Protein AF-A0A2V8MSV8-F1 (afdb_monomer_lite)

pLDDT: mean 91.31, std 10.33, range [51.69, 98.75]

Foldseek 3Di:
DPPCPLVDPPVLVQLLVLLQVCLVVQAASLLSVLVSLLCQVVVVHDPVCSVVDPSVVCNVVVNDDADADDQPPHSSNPYPSHDPVSNVSRNVNSLVVVLVVLLVQAPEREAEAAADPPRVLVSSLVSVVVCVVVVRDHDDGYYDYHHPDPDVRCCCRGPPPD

Secondary structure (DSSP, 8-state):
--S-TT--HHHHHHHHHHHHHHHHTT--HHHHHHHHHHHGGGGT---TTGGG-HHHHHHHTT--------TTTSGGGGSTT--HHHHHHHHHHHHHHHHHHHGGGTTT-EEEE-S-SSHHHHHHHHHHHHHHHTT----S-EEEE--SS--HHHIIIIII--

Radius of gyration: 17.3 Å; chains: 1; bounding box: 51×32×44 Å

Structure (mmCIF, N/CA/C/O backbone):
data_AF-A0A2V8MSV8-F1
#
_entry.id   AF-A0A2V8MSV8-F1
#
loop_
_atom_site.group_PDB
_atom_site.id
_atom_site.type_symbol
_atom_site.label_atom_id
_atom_site.label_alt_id
_atom_site.label_comp_id
_atom_site.label_asym_id
_atom_site.label_entity_id
_atom_site.label_seq_id
_atom_site.pdbx_PDB_ins_code
_atom_site.Cartn_x
_atom_site.Cartn_y
_atom_site.Cartn_z
_atom_site.occupancy
_atom_site.B_iso_or_equiv
_atom_site.auth_seq_id
_atom_site.auth_comp_id
_atom_site.auth_asym_id
_atom_site.auth_atom_id
_atom_site.pdbx_PDB_model_num
ATOM 1 N N . GLY A 1 1 ? 31.166 6.618 -0.856 1.00 51.69 1 GLY A N 1
ATOM 2 C CA . GLY A 1 1 ? 30.745 5.436 -1.644 1.00 51.69 1 GLY A CA 1
ATOM 3 C C . GLY A 1 1 ? 30.436 5.846 -3.076 1.00 51.69 1 GLY A C 1
ATOM 4 O O . GLY A 1 1 ? 30.256 7.030 -3.306 1.00 51.69 1 GLY A O 1
ATOM 5 N N . GLN A 1 2 ? 30.366 4.906 -4.027 1.00 66.25 2 GLN A N 1
ATOM 6 C CA . GLN A 1 2 ? 30.186 5.187 -5.471 1.00 66.25 2 GLN A CA 1
ATOM 7 C C . GLN A 1 2 ? 28.747 5.585 -5.892 1.00 66.25 2 GLN A C 1
ATOM 9 O O . GLN A 1 2 ? 28.466 5.645 -7.082 1.00 66.25 2 GLN A O 1
ATOM 14 N N . GLY A 1 3 ? 27.815 5.805 -4.953 1.00 58.41 3 GLY A N 1
ATOM 15 C CA . GLY A 1 3 ? 26.456 6.292 -5.263 1.00 58.41 3 GLY A CA 1
ATOM 16 C C . GLY A 1 3 ? 25.550 5.329 -6.048 1.00 58.41 3 GLY A C 1
ATOM 17 O O . GLY A 1 3 ? 24.543 5.758 -6.591 1.00 58.41 3 GLY A O 1
ATOM 18 N N . ARG A 1 4 ? 25.887 4.034 -6.123 1.00 63.91 4 ARG A N 1
ATOM 19 C CA . ARG A 1 4 ? 25.159 3.026 -6.925 1.00 63.91 4 ARG A CA 1
ATOM 20 C C . ARG A 1 4 ? 23.980 2.348 -6.210 1.00 63.91 4 ARG A C 1
ATOM 22 O O . ARG A 1 4 ? 23.308 1.512 -6.809 1.00 63.91 4 ARG A O 1
ATOM 29 N N . PHE A 1 5 ? 23.742 2.657 -4.936 1.00 57.06 5 PHE A N 1
ATOM 30 C CA . PHE A 1 5 ? 22.650 2.048 -4.174 1.00 57.06 5 PHE A CA 1
ATOM 31 C C . PHE A 1 5 ? 21.295 2.469 -4.760 1.00 57.06 5 PHE A C 1
ATOM 33 O O . PHE A 1 5 ? 21.053 3.656 -4.949 1.00 57.06 5 PHE A O 1
ATOM 40 N N . GLY A 1 6 ? 20.438 1.493 -5.068 1.00 58.19 6 GLY A N 1
ATOM 41 C CA . GLY A 1 6 ? 19.114 1.732 -5.646 1.00 58.19 6 GLY A CA 1
ATOM 42 C C . GLY A 1 6 ? 19.069 1.985 -7.157 1.00 58.19 6 GLY A C 1
ATOM 43 O O . GLY A 1 6 ? 17.999 2.242 -7.691 1.00 58.19 6 GLY A O 1
ATOM 44 N N . MET A 1 7 ? 20.197 1.855 -7.863 1.00 60.88 7 MET A N 1
ATOM 45 C CA . MET A 1 7 ? 20.299 2.119 -9.309 1.00 60.88 7 MET A CA 1
ATOM 46 C C . MET A 1 7 ? 20.174 0.848 -10.167 1.00 60.88 7 MET A C 1
ATOM 48 O O . MET A 1 7 ? 20.715 0.783 -11.271 1.00 60.88 7 MET A O 1
ATOM 52 N N . ALA A 1 8 ? 19.515 -0.197 -9.651 1.00 66.88 8 ALA A N 1
ATOM 53 C CA . ALA A 1 8 ? 19.263 -1.415 -10.415 1.00 66.88 8 ALA A CA 1
ATOM 54 C C . ALA A 1 8 ? 18.288 -1.103 -11.556 1.00 66.88 8 ALA A C 1
ATOM 56 O O . ALA A 1 8 ? 17.135 -0.743 -11.316 1.00 66.88 8 ALA A O 1
ATOM 57 N N . ARG A 1 9 ? 18.775 -1.236 -12.793 1.00 66.25 9 ARG A N 1
ATOM 58 C CA . ARG A 1 9 ? 18.042 -0.854 -14.000 1.00 66.25 9 ARG A CA 1
ATOM 59 C C . ARG A 1 9 ? 16.741 -1.643 -14.156 1.00 66.25 9 ARG A C 1
ATOM 61 O O . ARG A 1 9 ? 15.687 -1.042 -14.267 1.00 66.25 9 ARG A O 1
ATOM 68 N N . GLU A 1 10 ? 16.801 -2.969 -14.067 1.00 70.31 10 GLU A N 1
ATOM 69 C CA . GLU A 1 10 ? 15.648 -3.843 -14.334 1.00 70.31 10 GLU A CA 1
ATOM 70 C C . GLU A 1 10 ? 14.509 -3.632 -13.323 1.00 70.31 10 GLU A C 1
ATOM 72 O O . GLU A 1 10 ? 13.377 -3.356 -13.706 1.00 70.31 10 GLU A O 1
ATOM 77 N N . THR A 1 11 ? 14.802 -3.678 -12.019 1.00 77.25 11 THR A N 1
ATOM 78 C CA . THR A 1 11 ? 13.792 -3.462 -10.970 1.00 77.25 11 THR A CA 1
ATOM 79 C C . THR A 1 11 ? 13.214 -2.043 -11.007 1.00 77.25 11 THR A C 1
ATOM 81 O O . THR A 1 11 ? 12.011 -1.863 -10.820 1.00 77.25 11 THR A O 1
ATOM 84 N N . GLY A 1 12 ? 14.060 -1.036 -11.256 1.00 83.88 12 GLY A N 1
ATOM 85 C CA . GLY A 1 12 ? 13.643 0.361 -11.362 1.00 83.88 12 GLY A CA 1
ATOM 86 C C . GLY A 1 12 ? 12.763 0.628 -12.580 1.00 83.88 12 GLY A C 1
ATOM 87 O O . GLY A 1 12 ? 11.742 1.301 -12.445 1.00 83.88 12 GLY A O 1
ATOM 88 N N . GLU A 1 13 ? 13.122 0.083 -13.742 1.00 88.56 13 GLU A N 1
ATOM 89 C CA . GLU A 1 13 ? 12.350 0.216 -14.980 1.00 88.56 13 GLU A CA 1
ATOM 90 C C . GLU A 1 13 ? 10.996 -0.501 -14.867 1.00 88.56 13 GLU A C 1
ATOM 92 O O . GLU A 1 13 ? 9.952 0.120 -15.073 1.00 88.56 13 GLU A O 1
ATOM 97 N N . TYR A 1 14 ? 10.981 -1.771 -14.448 1.00 91.56 14 TYR A N 1
ATOM 98 C CA . TYR A 1 14 ? 9.752 -2.564 -14.365 1.00 91.56 14 TYR A CA 1
ATOM 99 C C . TYR A 1 14 ? 8.736 -2.010 -13.367 1.00 91.56 14 TYR A C 1
ATOM 101 O O . TYR A 1 14 ? 7.564 -1.853 -13.709 1.00 91.56 14 TYR A O 1
ATOM 109 N N . MET A 1 15 ? 9.162 -1.660 -12.148 1.00 93.00 15 MET A N 1
ATOM 110 C CA . MET A 1 15 ? 8.218 -1.141 -11.155 1.00 93.00 15 MET A CA 1
ATOM 111 C C . MET A 1 15 ? 7.678 0.235 -11.553 1.00 93.00 15 MET A C 1
ATOM 113 O O . MET A 1 15 ? 6.479 0.469 -11.430 1.00 93.00 15 MET A O 1
ATOM 117 N N . ASN A 1 16 ? 8.511 1.132 -12.094 1.00 95.56 16 ASN A N 1
ATOM 118 C CA . ASN A 1 16 ? 8.021 2.435 -12.551 1.00 95.56 16 ASN A CA 1
ATOM 119 C C . ASN A 1 16 ? 7.106 2.325 -13.779 1.00 95.56 16 ASN A C 1
ATOM 121 O O . ASN A 1 16 ? 6.157 3.104 -13.889 1.00 95.56 16 ASN A O 1
ATOM 125 N N . ALA A 1 17 ? 7.348 1.374 -14.684 1.00 94.62 17 ALA A N 1
ATOM 126 C CA . ALA A 1 17 ? 6.441 1.093 -15.794 1.00 94.62 17 ALA A CA 1
ATOM 127 C C . ALA A 1 17 ? 5.083 0.578 -15.287 1.00 94.62 17 ALA A C 1
ATOM 129 O O . ALA A 1 17 ? 4.042 1.096 -15.692 1.00 94.62 17 ALA A O 1
ATOM 130 N N . ALA A 1 18 ? 5.086 -0.363 -14.339 1.00 95.56 18 ALA A N 1
ATOM 131 C CA . ALA A 1 18 ? 3.868 -0.885 -13.723 1.00 95.56 18 ALA A CA 1
ATOM 132 C C . ALA A 1 18 ? 3.072 0.203 -12.978 1.00 95.56 18 ALA A C 1
ATOM 134 O O . ALA A 1 18 ? 1.849 0.259 -13.090 1.00 95.56 18 ALA A O 1
ATOM 135 N N . ILE A 1 19 ? 3.750 1.118 -12.274 1.00 97.69 19 ILE A N 1
ATOM 136 C CA . ILE A 1 19 ? 3.118 2.260 -11.590 1.00 97.69 19 ILE A CA 1
ATOM 137 C C . ILE A 1 19 ? 2.465 3.215 -12.597 1.00 97.69 19 ILE A C 1
ATOM 139 O O . ILE A 1 19 ? 1.321 3.626 -12.408 1.00 97.69 19 ILE A O 1
ATOM 143 N N . GLN A 1 20 ? 3.159 3.544 -13.690 1.00 98.00 20 GLN A N 1
ATOM 144 C CA . GLN A 1 20 ? 2.603 4.375 -14.765 1.00 98.00 20 GLN A CA 1
ATOM 145 C C . GLN A 1 20 ? 1.395 3.709 -15.433 1.00 98.00 20 GLN A C 1
ATOM 147 O O . GLN A 1 20 ? 0.383 4.365 -15.678 1.00 98.00 20 GLN A O 1
ATOM 152 N N . GLN A 1 21 ? 1.460 2.399 -15.679 1.00 97.06 21 GLN A N 1
ATOM 153 C CA . GLN A 1 21 ? 0.332 1.643 -16.215 1.00 97.06 21 GLN A CA 1
ATOM 154 C C . GLN A 1 21 ? -0.839 1.592 -15.225 1.00 97.06 21 GLN A C 1
ATOM 156 O O . GLN A 1 21 ? -1.993 1.682 -15.647 1.00 97.06 21 GLN A O 1
ATOM 161 N N . GLY A 1 22 ? -0.562 1.466 -13.924 1.00 97.44 22 GLY A N 1
ATOM 162 C CA . GLY A 1 22 ? -1.557 1.537 -12.855 1.00 97.44 22 GLY A CA 1
ATOM 163 C C . GLY A 1 22 ? -2.308 2.866 -12.879 1.00 97.44 22 GLY A C 1
ATOM 164 O O . GLY A 1 22 ? -3.532 2.872 -13.003 1.00 97.44 22 GLY A O 1
ATOM 165 N N . ALA A 1 23 ? -1.566 3.979 -12.909 1.00 98.38 23 ALA A N 1
ATOM 166 C CA . ALA A 1 23 ? -2.129 5.323 -13.035 1.00 98.38 23 ALA A CA 1
ATOM 167 C C . ALA A 1 23 ? -2.989 5.467 -14.301 1.00 98.38 23 ALA A C 1
ATOM 169 O O . ALA A 1 23 ? -4.132 5.911 -14.230 1.00 98.38 23 ALA A O 1
ATOM 170 N N . ALA A 1 24 ? -2.479 5.025 -15.456 1.00 97.94 24 ALA A N 1
ATOM 171 C CA . ALA A 1 24 ? -3.210 5.076 -16.724 1.00 97.94 24 ALA A CA 1
ATOM 172 C C . ALA A 1 24 ? -4.473 4.193 -16.736 1.00 97.94 24 ALA A C 1
ATOM 174 O O . ALA A 1 24 ? -5.428 4.492 -17.448 1.00 97.94 24 ALA A O 1
ATOM 175 N N . SER A 1 25 ? -4.484 3.115 -15.949 1.00 97.38 25 SER A N 1
ATOM 176 C CA . SER A 1 25 ? -5.630 2.207 -15.813 1.00 97.38 25 SER A CA 1
ATOM 177 C C . SER A 1 25 ? -6.617 2.640 -14.725 1.00 97.38 25 SER A C 1
ATOM 179 O O . SER A 1 25 ? -7.621 1.959 -14.534 1.00 97.38 25 SER A O 1
ATOM 181 N N . GLY A 1 26 ? -6.327 3.716 -13.986 1.00 97.44 26 GLY A N 1
ATOM 182 C CA . GLY A 1 26 ? -7.145 4.164 -12.861 1.00 97.44 26 GLY A CA 1
ATOM 183 C C . GLY A 1 26 ? -7.161 3.196 -11.676 1.00 97.44 26 GLY A C 1
ATOM 184 O O . GLY A 1 26 ? -8.157 3.155 -10.961 1.00 97.44 26 GLY A O 1
ATOM 185 N N . VAL A 1 27 ? -6.095 2.411 -11.477 1.00 98.06 27 VAL A N 1
ATOM 186 C CA . VAL A 1 27 ? -5.965 1.488 -10.338 1.00 98.06 27 VAL A CA 1
ATOM 187 C C . VAL A 1 27 ? -4.857 1.928 -9.389 1.00 98.06 27 VAL A C 1
ATOM 189 O O . VAL A 1 27 ? -3.937 2.662 -9.756 1.00 98.06 27 VAL A O 1
ATOM 192 N N . GLY A 1 28 ? -4.956 1.457 -8.151 1.00 98.19 28 GLY A N 1
ATOM 193 C CA . GLY A 1 28 ? -3.980 1.713 -7.104 1.00 98.19 28 GLY A CA 1
ATOM 194 C C . GLY A 1 28 ? -2.634 1.029 -7.335 1.00 98.19 28 GLY A C 1
ATOM 195 O O . GLY A 1 28 ? -2.494 0.155 -8.194 1.00 98.19 28 GLY A O 1
ATOM 196 N N . LEU A 1 29 ? -1.625 1.423 -6.559 1.00 98.00 29 LEU A N 1
ATOM 197 C CA . LEU A 1 29 ? -0.264 0.909 -6.707 1.00 98.00 29 LEU A CA 1
ATOM 198 C C . LEU A 1 29 ? -0.185 -0.561 -6.274 1.00 98.00 29 LEU A C 1
ATOM 200 O O . LEU A 1 29 ? 0.472 -1.355 -6.946 1.00 98.00 29 LEU A O 1
ATOM 204 N N . GLY A 1 30 ? -0.901 -0.943 -5.212 1.00 97.69 30 GLY A N 1
ATOM 205 C CA . GLY A 1 30 ? -0.975 -2.336 -4.762 1.00 97.69 30 GLY A CA 1
ATOM 206 C C . GLY A 1 30 ? -1.576 -3.275 -5.812 1.00 97.69 30 GLY A C 1
ATOM 207 O O . GLY A 1 30 ? -0.951 -4.275 -6.171 1.00 97.69 30 GLY A O 1
ATOM 208 N N . GLU A 1 31 ? -2.739 -2.925 -6.368 1.00 98.12 31 GLU A N 1
ATOM 209 C CA . GLU A 1 31 ? -3.362 -3.697 -7.453 1.00 98.12 31 GLU A CA 1
ATOM 210 C C . GLU A 1 31 ? -2.502 -3.686 -8.723 1.00 98.12 31 GLU A C 1
ATOM 212 O O . GLU A 1 31 ? -2.268 -4.738 -9.318 1.00 98.12 31 GLU A O 1
ATOM 217 N N . GLY A 1 32 ? -1.997 -2.516 -9.129 1.00 97.62 32 GLY A N 1
ATOM 218 C CA . GLY A 1 32 ? -1.180 -2.361 -10.331 1.00 97.62 32 GLY A CA 1
ATOM 219 C C . GLY A 1 32 ? 0.077 -3.233 -10.305 1.00 97.62 32 GLY A C 1
ATOM 220 O O . GLY A 1 32 ? 0.358 -3.930 -11.283 1.00 97.62 32 GLY A O 1
ATOM 221 N N . LEU A 1 33 ? 0.792 -3.260 -9.175 1.00 96.62 33 LEU A N 1
ATOM 222 C CA . LEU A 1 33 ? 1.960 -4.123 -8.995 1.00 96.62 33 LEU A CA 1
ATOM 223 C C . LEU A 1 33 ? 1.584 -5.605 -8.907 1.00 96.62 33 LEU A C 1
ATOM 225 O O . LEU A 1 33 ? 2.244 -6.428 -9.540 1.00 96.62 33 LEU A O 1
ATOM 229 N N . GLY A 1 34 ? 0.528 -5.961 -8.168 1.00 97.19 34 GLY A N 1
ATOM 230 C CA . GLY A 1 34 ? 0.056 -7.347 -8.089 1.00 97.19 34 GLY A CA 1
ATOM 231 C C . GLY A 1 34 ? -0.314 -7.907 -9.463 1.00 97.19 34 GLY A C 1
ATOM 232 O O . GLY A 1 34 ? 0.126 -8.999 -9.832 1.00 97.19 34 GLY A O 1
ATOM 233 N N . ARG A 1 35 ? -1.023 -7.108 -10.268 1.00 96.69 35 ARG A N 1
ATOM 234 C CA . ARG A 1 35 ? -1.375 -7.417 -11.657 1.00 96.69 35 ARG A CA 1
ATOM 235 C C . ARG A 1 35 ? -0.148 -7.612 -12.537 1.00 96.69 35 ARG A C 1
ATOM 237 O O . ARG A 1 35 ? -0.086 -8.603 -13.261 1.00 96.69 35 ARG A O 1
ATOM 244 N N . PHE A 1 36 ? 0.810 -6.688 -12.475 1.00 95.94 36 PHE A N 1
ATOM 245 C CA . PHE A 1 36 ? 2.054 -6.761 -13.244 1.00 95.94 36 PHE A CA 1
ATOM 246 C C . PHE A 1 36 ? 2.844 -8.036 -12.917 1.00 95.94 36 PHE A C 1
ATOM 248 O O . PHE A 1 36 ? 3.207 -8.796 -13.814 1.00 95.94 36 PHE A O 1
ATOM 255 N N . ILE A 1 37 ? 3.040 -8.330 -11.628 1.00 95.50 37 ILE A N 1
ATOM 256 C CA . ILE A 1 37 ? 3.783 -9.520 -11.201 1.00 95.50 37 ILE A CA 1
ATOM 257 C C . ILE A 1 37 ? 3.054 -10.797 -11.646 1.00 95.50 37 ILE A C 1
ATOM 259 O O . ILE A 1 37 ? 3.679 -11.697 -12.209 1.00 95.50 37 ILE A O 1
ATOM 263 N N . ALA A 1 38 ? 1.729 -10.862 -11.473 1.00 95.50 38 ALA A N 1
ATOM 264 C CA . ALA A 1 38 ? 0.914 -11.997 -11.911 1.00 95.50 38 ALA A CA 1
ATOM 265 C C . ALA A 1 38 ? 0.920 -12.195 -13.442 1.00 95.50 38 ALA A C 1
ATOM 267 O O . ALA A 1 38 ? 0.792 -13.322 -13.926 1.00 95.50 38 ALA A O 1
ATOM 268 N N . ALA A 1 39 ? 1.076 -11.117 -14.215 1.00 93.94 39 ALA A N 1
ATOM 269 C CA . ALA A 1 39 ? 1.140 -11.150 -15.674 1.00 93.94 39 ALA A CA 1
ATOM 270 C C . ALA A 1 39 ? 2.551 -11.398 -16.232 1.00 93.94 39 ALA A C 1
ATOM 272 O O . ALA A 1 39 ? 2.666 -11.642 -17.433 1.00 93.94 39 ALA A O 1
ATOM 273 N N . GLY A 1 40 ? 3.600 -11.409 -15.399 1.00 89.44 40 GLY A N 1
ATOM 274 C CA . GLY A 1 40 ? 5.002 -11.415 -15.837 1.00 89.44 40 GLY A CA 1
ATOM 275 C C . GLY A 1 40 ? 5.328 -12.426 -16.938 1.00 89.44 40 GLY A C 1
ATOM 276 O O . GLY A 1 40 ? 5.895 -12.057 -17.961 1.00 89.44 40 GLY A O 1
ATOM 277 N N . ALA A 1 41 ? 4.876 -13.679 -16.805 1.00 85.19 41 ALA A N 1
ATOM 278 C CA . ALA A 1 41 ? 5.118 -14.711 -17.818 1.00 85.19 41 ALA A CA 1
ATOM 279 C C . ALA A 1 41 ? 4.505 -14.374 -19.194 1.00 85.19 41 ALA A C 1
ATOM 281 O O . ALA A 1 41 ? 5.099 -14.687 -20.224 1.00 85.19 41 ALA A O 1
ATOM 282 N N . LYS A 1 42 ? 3.340 -13.712 -19.226 1.00 87.19 42 LYS A N 1
ATOM 283 C CA . LYS A 1 42 ? 2.698 -13.241 -20.468 1.00 87.19 42 LYS A CA 1
ATOM 284 C C . LYS A 1 42 ? 3.450 -12.062 -21.086 1.00 87.19 42 LYS A C 1
ATOM 286 O O . LYS A 1 42 ? 3.405 -11.889 -22.297 1.00 87.19 42 LYS A O 1
ATOM 291 N N . GLU A 1 43 ? 4.144 -11.284 -20.261 1.00 84.56 43 GLU A N 1
ATOM 292 C CA . GLU A 1 43 ? 4.960 -10.135 -20.668 1.00 84.56 43 GLU A CA 1
ATOM 293 C C . GLU A 1 43 ? 6.421 -10.516 -20.975 1.00 84.56 43 GLU A C 1
ATOM 295 O O . GLU A 1 43 ? 7.246 -9.652 -21.256 1.00 84.56 43 GLU A O 1
ATOM 300 N N . GLY A 1 44 ? 6.756 -11.814 -20.951 1.00 88.44 44 GLY A N 1
ATOM 301 C CA . GLY A 1 44 ? 8.114 -12.304 -21.204 1.00 88.44 44 GLY A CA 1
ATOM 302 C C . GLY A 1 44 ? 9.081 -12.110 -20.030 1.00 88.44 44 GLY A C 1
ATOM 303 O O . GLY A 1 44 ? 10.289 -12.258 -20.205 1.00 88.44 44 GLY A O 1
ATOM 304 N N . ILE A 1 45 ? 8.568 -11.806 -18.834 1.00 89.88 45 ILE A N 1
ATOM 305 C CA . ILE A 1 45 ? 9.343 -11.598 -17.609 1.00 89.88 45 ILE A CA 1
ATOM 306 C C . ILE A 1 45 ? 9.290 -12.864 -16.744 1.00 89.88 45 ILE A C 1
ATOM 308 O O . ILE A 1 45 ? 8.231 -13.301 -16.288 1.00 89.88 45 ILE A O 1
ATOM 312 N N . LEU A 1 46 ? 10.458 -13.451 -16.483 1.00 89.00 46 LEU A N 1
ATOM 313 C CA . LEU A 1 46 ? 10.607 -14.627 -15.625 1.00 89.00 46 LEU A CA 1
ATOM 314 C C . LEU A 1 46 ? 10.824 -14.216 -14.165 1.00 89.00 46 LEU A C 1
ATOM 316 O O . LEU A 1 46 ? 11.948 -14.001 -13.714 1.00 89.00 46 LEU A O 1
ATOM 320 N N . PHE A 1 47 ? 9.737 -14.165 -13.396 1.00 90.69 47 PHE A N 1
ATOM 321 C CA . PHE A 1 47 ? 9.807 -14.045 -11.941 1.00 90.69 47 PHE A CA 1
ATOM 322 C C . PHE A 1 47 ? 10.071 -15.420 -11.312 1.00 90.69 47 PHE A C 1
ATOM 324 O O . PHE A 1 47 ? 9.141 -16.180 -11.050 1.00 90.69 47 PHE A O 1
ATOM 331 N N . GLN A 1 48 ? 11.345 -15.735 -11.043 1.00 91.75 48 GLN A N 1
ATOM 332 C CA . GLN A 1 48 ? 11.776 -17.022 -10.464 1.00 91.75 48 GLN A CA 1
ATOM 333 C C . GLN A 1 48 ? 10.985 -17.420 -9.204 1.00 91.75 48 GLN A C 1
ATOM 335 O O . GLN A 1 48 ? 10.726 -18.599 -8.975 1.00 91.75 48 GLN A O 1
ATOM 340 N N . TYR A 1 49 ? 10.590 -16.433 -8.401 1.00 93.38 49 TYR A N 1
ATOM 341 C CA . TYR A 1 49 ? 9.892 -16.623 -7.132 1.00 93.38 49 TYR A CA 1
ATOM 342 C C . TYR A 1 49 ? 8.426 -16.176 -7.178 1.00 93.38 49 TYR A C 1
ATOM 344 O O . TYR A 1 49 ? 7.849 -15.871 -6.137 1.00 93.38 49 TYR A O 1
ATOM 352 N N . LEU A 1 50 ? 7.807 -16.153 -8.367 1.00 93.56 50 LEU A N 1
ATOM 353 C CA . LEU A 1 50 ? 6.392 -15.802 -8.535 1.00 93.56 50 LEU A CA 1
ATOM 354 C C . LEU A 1 50 ? 5.452 -16.550 -7.572 1.00 93.56 50 LEU A C 1
ATOM 356 O O . LEU A 1 50 ? 4.627 -15.872 -6.965 1.00 93.56 50 LEU A O 1
ATOM 360 N N . PRO A 1 51 ? 5.593 -17.877 -7.340 1.00 94.25 51 PRO A N 1
ATOM 361 C CA . PRO A 1 51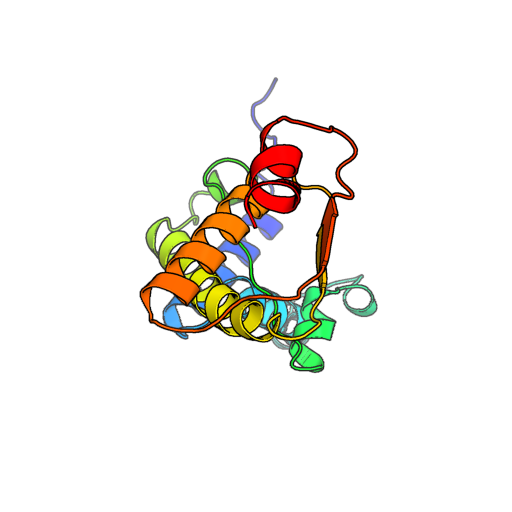 ? 4.714 -18.606 -6.418 1.00 94.25 51 PRO A CA 1
ATOM 362 C C . PRO A 1 51 ? 4.844 -18.202 -4.939 1.00 94.25 51 PRO A C 1
ATOM 364 O O . PRO A 1 51 ? 4.125 -18.735 -4.106 1.00 94.25 51 PRO A O 1
ATOM 367 N N . MET A 1 52 ? 5.795 -17.326 -4.591 1.00 96.06 52 MET A N 1
ATOM 368 C CA . MET A 1 52 ? 5.972 -16.777 -3.240 1.00 96.06 52 MET A CA 1
ATOM 369 C C . MET A 1 52 ? 5.566 -15.296 -3.151 1.00 96.06 52 MET A C 1
ATOM 371 O O . MET A 1 52 ? 5.769 -14.655 -2.119 1.00 96.06 52 MET A O 1
ATOM 375 N N . SER A 1 53 ? 5.036 -14.716 -4.232 1.00 95.81 53 SER A N 1
ATOM 376 C CA . SER A 1 53 ? 4.673 -13.303 -4.279 1.00 95.81 53 SER A CA 1
ATOM 377 C C . SER A 1 53 ? 3.301 -13.056 -3.658 1.00 95.81 53 SER A C 1
ATOM 379 O O . SER A 1 53 ? 2.269 -13.299 -4.281 1.00 95.81 53 SER A O 1
ATOM 381 N N . ILE A 1 54 ? 3.295 -12.446 -2.470 1.00 96.50 54 ILE A N 1
ATOM 382 C CA . ILE A 1 54 ? 2.068 -12.026 -1.774 1.00 96.50 54 ILE A CA 1
ATOM 383 C C . ILE A 1 54 ? 1.214 -11.100 -2.652 1.00 96.50 54 ILE A C 1
ATOM 385 O O . ILE A 1 54 ? -0.006 -11.220 -2.665 1.00 96.50 54 ILE A O 1
ATOM 389 N N . LEU A 1 55 ? 1.835 -10.190 -3.412 1.00 96.75 55 LEU A N 1
ATOM 390 C CA . LEU A 1 55 ? 1.102 -9.262 -4.280 1.00 96.75 55 LEU A CA 1
ATOM 391 C C . LEU A 1 55 ? 0.429 -9.975 -5.459 1.00 96.75 55 LEU A C 1
ATOM 393 O O . LEU A 1 55 ? -0.685 -9.613 -5.834 1.00 96.75 55 LEU A O 1
ATOM 397 N N . ALA A 1 56 ? 1.093 -10.978 -6.040 1.00 96.69 56 ALA A N 1
ATOM 398 C CA . ALA A 1 56 ? 0.525 -11.742 -7.147 1.00 96.69 56 ALA A CA 1
ATOM 399 C C . ALA A 1 56 ? -0.655 -12.597 -6.672 1.00 96.69 56 ALA A C 1
ATOM 401 O O . ALA A 1 56 ? -1.709 -12.597 -7.311 1.00 96.69 56 ALA A O 1
ATOM 402 N N . ASP A 1 57 ? -0.500 -13.260 -5.525 1.00 97.69 57 ASP A N 1
ATOM 403 C CA . ASP A 1 57 ? -1.554 -14.080 -4.931 1.00 97.69 57 ASP A CA 1
ATOM 404 C C . ASP A 1 57 ? -2.741 -13.230 -4.473 1.00 97.69 57 ASP A C 1
ATOM 406 O O . ASP A 1 57 ? -3.886 -13.576 -4.759 1.00 97.69 57 ASP A O 1
ATOM 410 N N . ALA A 1 58 ? -2.494 -12.084 -3.831 1.00 98.00 58 ALA A N 1
ATOM 411 C CA . ALA A 1 58 ? -3.557 -11.167 -3.429 1.00 98.00 58 ALA A CA 1
ATOM 412 C C . ALA A 1 58 ? -4.362 -10.674 -4.641 1.00 98.00 58 ALA A C 1
ATOM 414 O O . ALA A 1 58 ? -5.593 -10.708 -4.615 1.00 98.00 58 ALA A O 1
ATOM 415 N N . TYR A 1 59 ? -3.686 -10.313 -5.738 1.00 97.62 59 TYR A N 1
ATOM 416 C CA . TYR A 1 59 ? -4.352 -9.948 -6.988 1.00 97.62 59 TYR A CA 1
ATOM 417 C C . TYR A 1 59 ? -5.189 -11.107 -7.556 1.00 97.62 59 TYR A C 1
ATOM 419 O O . TYR A 1 59 ? -6.361 -10.919 -7.888 1.00 97.62 59 TYR A O 1
ATOM 427 N N . ALA A 1 60 ? -4.629 -12.320 -7.623 1.00 96.19 60 ALA A N 1
ATOM 428 C CA . ALA A 1 60 ? -5.330 -13.499 -8.133 1.00 96.19 60 ALA A CA 1
ATOM 429 C C . ALA A 1 60 ? -6.563 -13.873 -7.288 1.00 96.19 60 ALA A C 1
ATOM 431 O O . ALA A 1 60 ? -7.603 -14.249 -7.835 1.00 96.19 60 ALA A O 1
ATOM 432 N N . LEU A 1 61 ? -6.465 -13.727 -5.963 1.00 97.94 61 LEU A N 1
ATOM 433 C CA . LEU A 1 61 ? -7.533 -14.004 -4.999 1.00 97.94 61 LEU A CA 1
ATOM 434 C C . LEU A 1 61 ? -8.504 -12.832 -4.807 1.00 97.94 61 LEU A C 1
ATOM 436 O O . LEU A 1 61 ? -9.463 -12.961 -4.047 1.00 97.94 61 LEU A O 1
ATOM 440 N N . LYS A 1 62 ? -8.289 -11.706 -5.501 1.00 97.38 62 LYS A N 1
ATOM 441 C CA . LYS A 1 62 ? -9.073 -10.467 -5.360 1.00 97.38 62 LYS A CA 1
ATOM 442 C C . LYS A 1 62 ? -9.093 -9.932 -3.924 1.00 97.38 62 LYS A C 1
ATOM 444 O O . LYS A 1 62 ? -10.084 -9.352 -3.486 1.00 97.38 62 LYS A O 1
ATOM 449 N N . VAL A 1 63 ? -7.995 -10.126 -3.200 1.00 98.00 63 VAL A N 1
ATOM 450 C CA . VAL A 1 63 ? -7.766 -9.522 -1.888 1.00 98.00 63 VAL A CA 1
ATOM 451 C C . VAL A 1 63 ? -7.160 -8.135 -2.118 1.00 98.00 63 VAL A C 1
ATOM 453 O O . VAL A 1 63 ? -6.090 -8.044 -2.725 1.00 98.00 63 VAL A O 1
ATOM 456 N N . PRO A 1 64 ? -7.814 -7.050 -1.673 1.00 97.25 64 PRO A N 1
ATOM 457 C CA . PRO A 1 64 ? -7.293 -5.707 -1.878 1.00 97.25 64 PRO A CA 1
ATOM 458 C C . PRO A 1 64 ? -5.941 -5.507 -1.189 1.00 97.25 64 PRO A C 1
ATOM 460 O O . PRO A 1 64 ? -5.752 -5.886 -0.034 1.00 97.25 64 PRO A O 1
ATOM 463 N N . VAL A 1 65 ? -5.018 -4.849 -1.888 1.00 98.25 65 VAL A N 1
ATOM 464 C CA . VAL A 1 65 ? -3.742 -4.393 -1.331 1.00 98.25 65 VAL A CA 1
ATOM 465 C C . VAL A 1 65 ? -3.578 -2.922 -1.658 1.00 98.25 65 VAL A C 1
ATOM 467 O O . VAL A 1 65 ? -3.766 -2.520 -2.804 1.00 98.25 65 VAL A O 1
ATOM 470 N N . THR A 1 66 ? -3.199 -2.132 -0.658 1.00 98.38 66 THR A N 1
ATOM 471 C CA . THR A 1 66 ? -2.905 -0.706 -0.803 1.00 98.38 66 THR A CA 1
ATOM 472 C C . THR A 1 66 ? -1.444 -0.438 -0.473 1.00 98.38 66 THR A C 1
ATOM 474 O O . THR A 1 66 ? -0.885 -1.031 0.451 1.00 98.38 66 THR A O 1
ATOM 477 N N . VAL A 1 67 ? -0.809 0.468 -1.215 1.00 97.94 67 VAL A N 1
ATOM 478 C CA . VAL A 1 67 ? 0.566 0.900 -0.967 1.00 97.94 67 VAL A CA 1
ATOM 479 C C . VAL A 1 67 ? 0.611 2.414 -0.769 1.00 97.94 67 VAL A C 1
ATOM 481 O O . VAL A 1 67 ? 0.181 3.208 -1.609 1.00 97.94 67 VAL A O 1
ATOM 484 N N . HIS A 1 68 ? 1.163 2.820 0.374 1.00 97.88 68 HIS A N 1
ATOM 485 C CA . HIS A 1 68 ? 1.240 4.213 0.803 1.00 97.88 68 HIS A CA 1
ATOM 486 C C . HIS A 1 68 ? 2.680 4.716 0.705 1.00 97.88 68 HIS A C 1
ATOM 488 O O . HIS A 1 68 ? 3.504 4.454 1.580 1.00 97.88 68 HIS A O 1
ATOM 494 N N . VAL A 1 69 ? 2.979 5.414 -0.389 1.00 97.12 69 VAL A N 1
ATOM 495 C CA . VAL A 1 69 ? 4.338 5.807 -0.763 1.00 97.12 69 VAL A CA 1
ATOM 496 C C . VAL A 1 69 ? 4.811 6.998 0.070 1.00 97.12 69 VAL A C 1
ATOM 498 O O . VAL A 1 69 ? 4.169 8.047 0.108 1.00 97.12 69 VAL A O 1
ATOM 501 N N . ALA A 1 70 ? 5.993 6.864 0.672 1.00 95.69 70 ALA A N 1
ATOM 502 C CA . ALA A 1 70 ? 6.781 7.988 1.159 1.00 95.69 70 ALA A CA 1
ATOM 503 C C . ALA A 1 70 ? 7.877 8.298 0.126 1.00 95.69 70 ALA A C 1
ATOM 505 O O . ALA A 1 70 ? 8.834 7.547 -0.051 1.00 95.69 70 ALA A O 1
ATOM 506 N N . ILE A 1 71 ? 7.733 9.400 -0.611 1.00 95.06 71 ILE A N 1
ATOM 507 C CA . ILE A 1 71 ? 8.661 9.715 -1.706 1.00 95.06 71 ILE A CA 1
ATOM 508 C C . ILE A 1 71 ? 10.084 9.884 -1.157 1.00 95.06 71 ILE A C 1
ATOM 510 O O . ILE A 1 71 ? 10.315 10.608 -0.191 1.00 95.06 71 ILE A O 1
ATOM 514 N N . GLY A 1 72 ? 11.036 9.206 -1.798 1.00 90.44 72 GLY A N 1
ATOM 515 C CA . GLY A 1 72 ? 12.442 9.173 -1.395 1.00 90.44 72 GLY A CA 1
ATOM 516 C C . GLY A 1 72 ? 12.821 8.044 -0.429 1.00 90.44 72 GLY A C 1
ATOM 517 O O . GLY A 1 72 ? 14.008 7.900 -0.151 1.00 90.44 72 GLY A O 1
ATOM 518 N N . THR A 1 73 ? 11.873 7.225 0.053 1.00 90.81 73 THR A N 1
ATOM 519 C CA . THR A 1 73 ? 12.203 6.063 0.908 1.00 90.81 73 THR A CA 1
ATOM 520 C C . THR A 1 73 ? 12.530 4.812 0.104 1.00 90.81 73 THR A C 1
ATOM 522 O O . THR A 1 73 ? 13.434 4.069 0.477 1.00 90.81 73 THR A O 1
ATOM 525 N N . ASP A 1 74 ? 11.835 4.601 -1.017 1.00 89.56 74 ASP A N 1
ATOM 526 C CA . ASP A 1 74 ? 12.083 3.462 -1.902 1.00 89.56 74 ASP A CA 1
ATOM 527 C C . ASP A 1 74 ? 13.117 3.783 -2.981 1.00 89.56 74 ASP A C 1
ATOM 529 O O . ASP A 1 74 ? 13.150 4.878 -3.550 1.00 89.56 74 ASP A O 1
ATOM 533 N N . ILE A 1 75 ? 13.937 2.784 -3.312 1.00 87.06 75 ILE A N 1
ATOM 534 C CA . ILE A 1 75 ? 15.035 2.920 -4.278 1.00 87.06 75 ILE A CA 1
ATOM 535 C C . ILE A 1 75 ? 14.571 3.331 -5.681 1.00 87.06 75 ILE A C 1
ATOM 537 O O . ILE A 1 75 ? 15.307 3.992 -6.409 1.00 87.06 75 ILE A O 1
ATOM 541 N N . ILE A 1 76 ? 13.336 2.991 -6.052 1.00 90.94 76 ILE A N 1
ATOM 542 C CA . ILE A 1 76 ? 12.792 3.291 -7.379 1.00 90.94 76 ILE A CA 1
ATOM 543 C C . ILE A 1 76 ? 12.477 4.763 -7.597 1.00 90.94 76 ILE A C 1
ATOM 545 O O . ILE A 1 76 ? 12.358 5.177 -8.746 1.00 90.94 76 ILE A O 1
ATOM 549 N N . HIS A 1 77 ? 12.378 5.555 -6.526 1.00 92.75 77 HIS A N 1
ATOM 550 C CA . HIS A 1 77 ? 12.089 6.985 -6.618 1.00 92.75 77 HIS A CA 1
ATOM 551 C C . HIS A 1 77 ? 13.245 7.784 -7.222 1.00 92.75 77 HIS A C 1
ATOM 553 O O . HIS A 1 77 ? 13.020 8.851 -7.784 1.00 92.75 77 HIS A O 1
ATOM 559 N N . ALA A 1 78 ? 14.477 7.279 -7.112 1.00 88.81 78 ALA A N 1
ATOM 560 C CA . ALA A 1 78 ? 15.657 7.910 -7.697 1.00 88.81 78 ALA A CA 1
ATOM 561 C C . ALA A 1 78 ? 15.863 7.540 -9.178 1.00 88.81 78 ALA A C 1
ATOM 5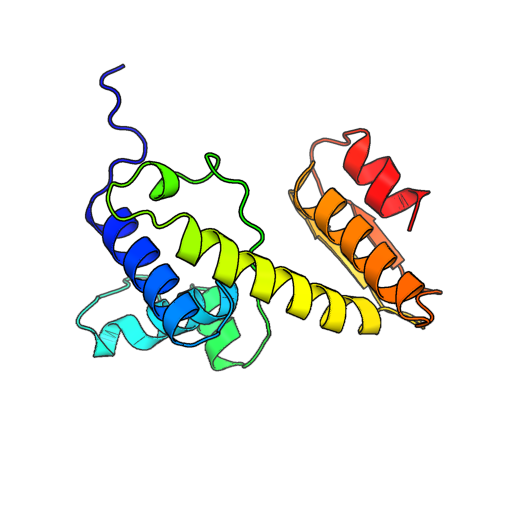63 O O . ALA A 1 78 ? 16.763 8.072 -9.828 1.00 88.81 78 ALA A O 1
ATOM 564 N N . HIS A 1 79 ? 15.059 6.617 -9.715 1.00 90.75 79 HIS A N 1
ATOM 565 C CA . HIS A 1 79 ? 15.193 6.157 -11.090 1.00 90.75 79 HIS A CA 1
ATOM 566 C C . HIS A 1 79 ? 14.668 7.219 -12.081 1.00 90.75 79 HIS A C 1
ATOM 568 O O . HIS A 1 79 ? 13.611 7.795 -11.829 1.00 90.75 79 HIS A O 1
ATOM 574 N N . PRO A 1 80 ? 15.311 7.450 -13.244 1.00 90.69 80 PRO A N 1
ATOM 575 C CA . PRO A 1 80 ? 14.869 8.467 -14.212 1.00 90.69 80 PRO A CA 1
ATOM 576 C C . PRO A 1 80 ? 13.444 8.287 -14.753 1.00 90.69 80 PRO A C 1
ATOM 578 O O . PRO A 1 80 ? 12.842 9.242 -15.229 1.00 90.69 80 PRO A O 1
ATOM 581 N N . GLN A 1 81 ? 12.910 7.064 -14.704 1.00 92.38 81 GLN A N 1
ATOM 582 C CA . GLN A 1 81 ? 11.531 6.765 -15.112 1.00 92.38 81 GLN A CA 1
ATOM 583 C C . GLN A 1 81 ? 10.500 6.973 -13.992 1.00 92.38 81 GLN A C 1
ATOM 585 O O . GLN A 1 81 ? 9.311 6.751 -14.216 1.00 92.38 81 GLN A O 1
ATOM 590 N N . ALA A 1 82 ? 10.926 7.371 -12.790 1.00 95.25 82 ALA A N 1
ATOM 591 C CA . ALA A 1 82 ? 10.005 7.680 -11.711 1.00 95.25 82 ALA A CA 1
ATOM 592 C C . ALA A 1 82 ? 9.122 8.871 -12.090 1.00 95.25 82 ALA A C 1
ATOM 594 O O . ALA A 1 82 ? 9.597 9.970 -12.375 1.00 95.25 82 ALA A O 1
ATOM 595 N N . SER A 1 83 ? 7.811 8.647 -12.072 1.00 97.38 83 SER A N 1
ATOM 596 C CA . SER A 1 83 ? 6.810 9.670 -12.355 1.00 97.38 83 SER A CA 1
ATOM 597 C C . SER A 1 83 ? 6.128 10.069 -11.056 1.00 97.38 83 SER A C 1
ATOM 599 O O . SER A 1 83 ? 5.315 9.316 -10.523 1.00 97.38 83 SER A O 1
ATOM 601 N N . GLY A 1 84 ? 6.430 11.270 -10.552 1.00 97.31 84 GLY A N 1
ATOM 602 C CA . GLY A 1 84 ? 5.778 11.807 -9.352 1.00 97.31 84 GLY A CA 1
ATOM 603 C C . GLY A 1 84 ? 4.255 11.892 -9.495 1.00 97.31 84 GLY A C 1
ATOM 604 O O . GLY A 1 84 ? 3.536 11.624 -8.538 1.00 97.31 84 GLY A O 1
ATOM 605 N N . GLN A 1 85 ? 3.766 12.175 -10.708 1.00 98.12 85 GLN A N 1
ATOM 606 C CA . GLN A 1 85 ? 2.340 12.132 -11.028 1.00 98.12 85 GLN A CA 1
ATOM 607 C C . GLN A 1 85 ? 1.770 10.720 -10.851 1.00 98.12 85 GLN A C 1
ATOM 609 O O . GLN A 1 85 ? 0.768 10.557 -10.168 1.00 98.12 85 GLN A O 1
ATOM 614 N N . SER A 1 86 ? 2.412 9.700 -11.430 1.00 98.44 86 SER A N 1
ATOM 615 C CA . SER A 1 86 ? 1.901 8.323 -11.358 1.00 98.44 86 SER A CA 1
ATOM 616 C C . SER A 1 86 ? 1.975 7.763 -9.938 1.00 98.44 86 SER A C 1
ATOM 618 O O . SER A 1 86 ? 1.027 7.136 -9.474 1.00 98.44 86 SER A O 1
ATOM 620 N N . LEU A 1 87 ? 3.071 8.035 -9.222 1.00 98.31 87 LEU A N 1
ATOM 621 C CA . LEU A 1 87 ? 3.221 7.690 -7.807 1.00 98.31 87 LEU A CA 1
ATOM 622 C C . LEU A 1 87 ? 2.121 8.338 -6.960 1.00 98.31 87 LEU A C 1
ATOM 624 O O . LEU A 1 87 ? 1.453 7.647 -6.197 1.00 98.31 87 LEU A O 1
ATOM 628 N N . GLY A 1 88 ? 1.911 9.647 -7.122 1.00 98.06 88 GLY A N 1
ATOM 629 C CA . GLY A 1 88 ? 0.879 10.394 -6.407 1.00 98.06 88 GLY A CA 1
ATOM 630 C C . GLY A 1 88 ? -0.534 9.889 -6.701 1.00 98.06 88 GLY A C 1
ATOM 631 O O . GLY A 1 88 ? -1.297 9.652 -5.769 1.00 98.06 88 GLY A O 1
ATOM 632 N N . GLU A 1 89 ? -0.865 9.673 -7.975 1.00 98.56 89 GLU A N 1
ATOM 633 C CA . GLU A 1 89 ? -2.186 9.201 -8.408 1.00 98.56 89 GLU A CA 1
ATOM 634 C C . GLU A 1 89 ? -2.508 7.824 -7.813 1.00 98.56 89 GLU A C 1
ATOM 636 O O . GLU A 1 89 ? -3.524 7.637 -7.142 1.00 98.56 89 GLU A O 1
ATOM 641 N N . THR A 1 90 ? -1.602 6.864 -8.002 1.00 98.62 90 THR A N 1
ATOM 642 C CA . THR A 1 90 ? -1.796 5.473 -7.572 1.00 98.62 90 THR A CA 1
ATOM 643 C C . THR A 1 90 ? -1.809 5.324 -6.050 1.00 98.62 90 THR A C 1
ATOM 645 O O . THR A 1 90 ? -2.657 4.611 -5.512 1.00 98.62 90 THR A O 1
ATOM 648 N N . THR A 1 91 ? -0.934 6.029 -5.323 1.00 98.38 91 THR A N 1
ATOM 649 C CA . THR A 1 91 ? -0.922 5.966 -3.852 1.00 98.38 91 THR A CA 1
ATOM 650 C C . THR A 1 91 ? -2.117 6.690 -3.227 1.00 98.38 91 THR A C 1
ATOM 652 O O . THR A 1 91 ? -2.642 6.264 -2.197 1.00 98.38 91 THR A O 1
ATOM 655 N N . TYR A 1 92 ? -2.605 7.762 -3.860 1.00 98.44 92 TYR A N 1
ATOM 656 C CA . TYR A 1 92 ? -3.822 8.441 -3.424 1.00 98.44 92 TYR A CA 1
ATOM 657 C C . TYR A 1 92 ? -5.075 7.607 -3.712 1.00 98.44 92 TYR A C 1
ATOM 659 O O . TYR A 1 92 ? -5.992 7.559 -2.887 1.00 98.44 92 TYR A O 1
ATOM 667 N N . HIS A 1 93 ? -5.108 6.891 -4.840 1.00 98.62 93 HIS A N 1
ATOM 668 C CA . HIS A 1 93 ? -6.128 5.878 -5.102 1.00 98.62 93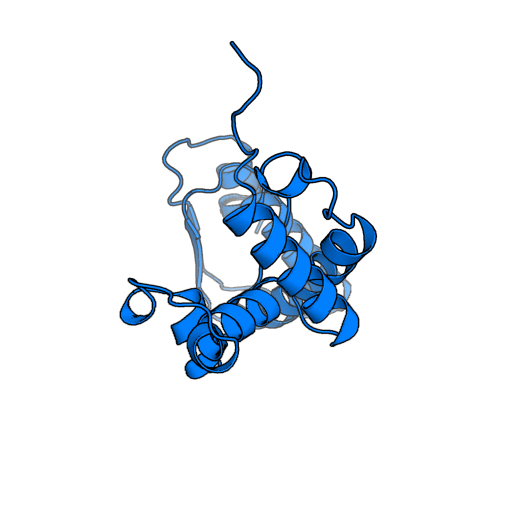 HIS A CA 1
ATOM 669 C C . HIS A 1 93 ? -6.152 4.824 -3.985 1.00 98.62 93 HIS A C 1
ATOM 671 O O . HIS A 1 93 ? -7.202 4.582 -3.386 1.00 98.62 93 HIS A O 1
ATOM 677 N N . ASP A 1 94 ? -4.988 4.274 -3.643 1.00 98.75 94 ASP A N 1
ATOM 678 C CA . ASP A 1 94 ? -4.827 3.316 -2.548 1.00 98.75 94 ASP A CA 1
ATOM 679 C C . ASP A 1 94 ? -5.263 3.881 -1.192 1.00 98.75 94 ASP A C 1
ATOM 681 O O . ASP A 1 94 ? -5.899 3.180 -0.410 1.00 98.75 94 ASP A O 1
ATOM 685 N N . PHE A 1 95 ? -5.005 5.159 -0.908 1.00 98.69 95 PHE A N 1
ATOM 686 C CA . PHE A 1 95 ? -5.515 5.809 0.302 1.00 98.69 95 PHE A CA 1
ATOM 687 C C . PHE A 1 95 ? -7.050 5.830 0.359 1.00 98.69 95 PHE A C 1
ATOM 689 O O . PHE A 1 95 ? -7.628 5.509 1.396 1.00 98.69 95 PHE A O 1
ATOM 696 N N . ARG A 1 96 ? -7.732 6.150 -0.748 1.00 98.31 96 ARG A N 1
ATOM 697 C CA . ARG A 1 96 ? -9.207 6.143 -0.796 1.00 98.31 96 ARG A CA 1
ATOM 698 C C . ARG A 1 96 ? -9.786 4.736 -0.647 1.00 98.31 96 ARG A C 1
ATOM 700 O O . ARG A 1 96 ? -10.783 4.555 0.058 1.00 98.31 96 ARG A O 1
ATOM 707 N N . LEU A 1 97 ? -9.149 3.744 -1.271 1.00 98.44 97 LEU A N 1
ATOM 708 C CA . LEU A 1 97 ? -9.507 2.339 -1.092 1.00 98.44 97 LEU A CA 1
ATOM 709 C C . LEU A 1 97 ? -9.320 1.917 0.370 1.00 98.44 97 LEU A C 1
ATOM 711 O O . LEU A 1 97 ? -10.229 1.341 0.964 1.00 98.44 97 LEU A O 1
ATOM 715 N N . PHE A 1 98 ? -8.200 2.295 0.987 1.00 98.56 98 PHE A N 1
ATOM 716 C CA . PHE A 1 98 ? -7.930 2.022 2.394 1.00 98.56 98 PHE A CA 1
ATOM 717 C C . PHE A 1 98 ? -8.964 2.653 3.331 1.00 98.56 98 PHE A C 1
ATOM 719 O O . PHE A 1 98 ? -9.429 1.977 4.240 1.00 98.56 98 PHE A O 1
ATOM 726 N N . CYS A 1 99 ? -9.408 3.892 3.091 1.00 98.38 99 CYS A N 1
ATOM 727 C CA . CYS A 1 99 ? -10.519 4.487 3.848 1.00 98.38 99 CYS A CA 1
ATOM 728 C C . CYS A 1 99 ? -11.808 3.655 3.748 1.00 98.38 99 CYS A C 1
ATOM 730 O O . CYS A 1 99 ? -12.531 3.514 4.732 1.00 98.38 99 CYS A O 1
ATOM 732 N N . SER A 1 100 ? -12.092 3.096 2.569 1.00 97.31 100 SER A N 1
ATOM 733 C CA . SER A 1 100 ? -13.282 2.265 2.352 1.00 97.31 100 SER A CA 1
ATOM 734 C C . SER A 1 100 ? -13.192 0.951 3.129 1.00 97.31 100 SER A C 1
ATOM 736 O O . SER A 1 100 ? -14.154 0.588 3.799 1.00 97.31 100 SER A O 1
ATOM 738 N N . MET A 1 101 ? -12.022 0.302 3.114 1.00 97.44 101 MET A N 1
ATOM 739 C CA . MET A 1 101 ? -11.758 -0.913 3.894 1.00 97.44 101 MET A CA 1
ATOM 740 C C . MET A 1 101 ? -11.761 -0.644 5.402 1.00 97.44 101 MET A C 1
ATOM 742 O O . MET A 1 101 ? -12.380 -1.372 6.166 1.00 97.44 101 MET A O 1
ATOM 746 N N . ALA A 1 102 ? -11.103 0.426 5.854 1.00 97.56 102 ALA A N 1
ATOM 747 C CA . ALA A 1 102 ? -10.998 0.763 7.272 1.00 97.56 102 ALA A CA 1
ATOM 748 C C . ALA A 1 102 ? -12.357 1.112 7.898 1.00 97.56 102 ALA A C 1
ATOM 750 O O . ALA A 1 102 ? -12.535 0.937 9.099 1.00 97.56 102 ALA A O 1
ATOM 751 N N . ARG A 1 103 ? -13.338 1.554 7.100 1.00 97.12 103 ARG A N 1
ATOM 752 C CA . ARG A 1 103 ? -14.722 1.736 7.561 1.00 97.12 103 ARG A CA 1
ATOM 753 C C . ARG A 1 103 ? -15.351 0.421 8.032 1.00 97.12 103 ARG A C 1
ATOM 755 O O . ARG A 1 103 ? -16.183 0.444 8.928 1.00 97.12 103 ARG A O 1
ATOM 762 N N . GLU A 1 104 ? -14.950 -0.712 7.459 1.00 96.88 104 GLU A N 1
ATOM 763 C CA . GLU A 1 104 ? -15.459 -2.042 7.826 1.00 96.88 104 GLU A CA 1
ATOM 764 C C . GLU A 1 104 ? -14.919 -2.540 9.174 1.00 96.88 104 GLU A C 1
ATOM 766 O O . GLU A 1 104 ? -15.280 -3.626 9.615 1.00 96.88 104 GLU A O 1
ATOM 771 N N . LEU A 1 105 ? -14.075 -1.752 9.851 1.00 97.75 105 LEU A N 1
ATOM 772 C CA . LEU A 1 105 ? -13.640 -2.075 11.204 1.00 97.75 105 LEU A CA 1
ATOM 773 C C . LEU A 1 105 ? -14.738 -1.848 12.257 1.00 97.75 105 LEU A C 1
ATOM 775 O O . LEU A 1 105 ? -14.627 -2.413 13.340 1.00 97.75 105 LEU A O 1
ATOM 779 N N . ASP A 1 106 ? -15.764 -1.034 11.975 1.00 96.94 106 ASP A N 1
ATOM 780 C CA . ASP A 1 106 ? -16.847 -0.747 12.931 1.00 96.94 106 ASP A CA 1
ATOM 781 C C . ASP A 1 106 ? -17.512 -2.038 13.434 1.00 96.94 106 ASP A C 1
ATOM 783 O O . ASP A 1 106 ? -17.731 -2.973 12.664 1.00 96.94 106 ASP A O 1
ATOM 787 N N . ALA A 1 107 ? -17.871 -2.061 14.719 1.00 95.38 107 ALA A N 1
ATOM 788 C CA . ALA A 1 107 ? -18.583 -3.175 15.349 1.00 95.38 107 ALA A CA 1
ATOM 789 C C . ALA A 1 107 ? -17.801 -4.510 15.378 1.00 95.38 107 ALA A C 1
ATOM 791 O O . ALA A 1 107 ? -18.378 -5.584 15.196 1.00 95.38 107 ALA A O 1
ATOM 792 N N . GLY A 1 108 ? -16.493 -4.451 15.663 1.00 95.06 108 GLY A N 1
ATOM 793 C CA . GLY A 1 108 ? -15.694 -5.624 16.045 1.00 95.06 108 GLY A CA 1
ATOM 794 C C . GLY A 1 108 ? -14.484 -5.938 15.164 1.00 95.06 108 GLY A C 1
ATOM 795 O O . GLY A 1 108 ? -13.867 -6.990 15.338 1.00 95.06 108 GLY A O 1
ATOM 796 N N . GLY A 1 109 ? -14.123 -5.068 14.221 1.00 97.19 109 GLY A N 1
ATOM 797 C CA . GLY A 1 109 ? -12.960 -5.267 13.361 1.00 97.19 109 GLY A CA 1
ATOM 798 C C . GLY A 1 109 ? -11.620 -5.150 14.090 1.00 97.19 109 GLY A C 1
ATOM 799 O O . GLY A 1 109 ? -11.523 -4.677 15.226 1.00 97.19 109 GLY A O 1
ATOM 800 N N . VAL A 1 110 ? -10.552 -5.579 13.413 1.00 97.25 110 VAL A N 1
ATOM 801 C CA . VAL A 1 110 ? -9.190 -5.570 13.961 1.00 97.25 110 VAL A CA 1
ATOM 802 C C . VAL A 1 110 ? -8.227 -4.890 12.994 1.00 97.25 110 VAL A C 1
ATOM 804 O O . VAL A 1 110 ? -8.119 -5.284 11.835 1.00 97.25 110 VAL A O 1
ATOM 807 N N . TYR A 1 111 ? -7.477 -3.906 13.492 1.00 97.06 111 TYR A N 1
ATOM 808 C CA . TYR A 1 111 ? -6.363 -3.284 12.781 1.00 97.06 111 TYR A CA 1
ATOM 809 C C . TYR A 1 111 ? -5.025 -3.668 13.420 1.00 97.06 111 TYR A C 1
ATOM 811 O O . TYR A 1 111 ? -4.790 -3.445 14.610 1.00 97.06 111 TYR A O 1
ATOM 819 N N . LEU A 1 112 ? -4.118 -4.213 12.610 1.00 96.38 112 LEU A N 1
ATOM 820 C CA . LEU A 1 112 ? -2.771 -4.590 13.032 1.00 96.38 112 LEU A CA 1
ATOM 821 C C . LEU A 1 112 ? -1.748 -3.667 12.365 1.00 96.38 112 LEU A C 1
ATOM 823 O O . LEU A 1 112 ? -1.566 -3.705 11.151 1.00 96.38 112 LEU A O 1
ATOM 827 N N . ASN A 1 113 ? -1.039 -2.868 13.160 1.00 95.00 113 ASN A N 1
ATOM 828 C CA . ASN A 1 113 ? 0.108 -2.103 12.684 1.00 95.00 113 ASN A CA 1
ATOM 829 C C . ASN A 1 113 ? 1.370 -2.964 12.768 1.00 95.00 113 ASN A C 1
ATOM 831 O O . ASN A 1 113 ? 1.918 -3.143 13.855 1.00 95.00 113 ASN A O 1
ATOM 835 N N . VAL A 1 114 ? 1.834 -3.490 11.637 1.00 93.75 114 VAL A N 1
ATOM 836 C CA . VAL A 1 114 ? 2.990 -4.397 11.579 1.00 93.75 114 VAL A CA 1
ATOM 837 C C . VAL A 1 114 ? 4.170 -3.694 10.916 1.00 93.75 114 VAL A C 1
ATOM 839 O O . VAL A 1 114 ? 4.097 -3.334 9.745 1.00 93.75 114 VAL A O 1
ATOM 842 N N . GLY A 1 115 ? 5.261 -3.497 11.663 1.00 89.00 115 GLY A N 1
ATOM 843 C CA . GLY A 1 115 ? 6.536 -3.016 11.113 1.00 89.00 115 GLY A CA 1
ATOM 844 C C . GLY A 1 115 ? 6.529 -1.596 10.529 1.00 89.00 115 GLY A C 1
ATOM 845 O O . GLY A 1 115 ? 7.342 -1.301 9.652 1.00 89.00 115 GLY A O 1
ATOM 846 N N . SER A 1 116 ? 5.622 -0.716 10.974 1.00 91.19 116 SER A N 1
ATOM 847 C CA . SER A 1 116 ? 5.660 0.706 10.618 1.00 91.19 116 SER A CA 1
ATOM 848 C C . SER A 1 116 ? 5.572 1.623 11.836 1.00 91.19 116 SER A C 1
ATOM 850 O O . SER A 1 116 ? 4.524 1.761 12.471 1.00 91.19 116 SER A O 1
ATOM 852 N N . ALA A 1 117 ? 6.658 2.348 12.108 1.00 88.75 117 ALA A N 1
ATOM 853 C CA . ALA A 1 117 ? 6.705 3.337 13.180 1.00 88.75 117 ALA A CA 1
ATOM 854 C C . ALA A 1 117 ? 6.080 4.699 12.802 1.00 88.75 117 ALA A C 1
ATOM 856 O O . ALA A 1 117 ? 5.805 5.515 13.682 1.00 88.75 117 ALA A O 1
ATOM 857 N N . VAL A 1 118 ? 5.887 4.991 11.507 1.00 89.56 118 VAL A N 1
ATOM 858 C CA . VAL A 1 118 ? 5.480 6.334 11.045 1.00 89.56 118 VAL A CA 1
ATOM 859 C C . VAL A 1 118 ? 4.407 6.293 9.962 1.00 89.56 118 VAL A C 1
ATOM 861 O O . VAL A 1 118 ? 3.326 6.824 10.188 1.00 89.56 118 VAL A O 1
ATOM 864 N N . VAL A 1 119 ? 4.673 5.682 8.803 1.00 94.31 119 VAL A N 1
ATOM 865 C CA . VAL A 1 119 ? 3.802 5.820 7.620 1.00 94.31 119 VAL A CA 1
ATOM 866 C C . VAL A 1 119 ? 2.410 5.238 7.866 1.00 94.31 119 VAL A C 1
ATOM 868 O O . VAL A 1 119 ? 1.430 5.976 7.782 1.00 94.31 119 VAL A O 1
ATOM 871 N N . LEU A 1 120 ? 2.305 3.955 8.232 1.00 95.38 120 LEU A N 1
ATOM 872 C CA . LEU A 1 120 ? 1.000 3.314 8.436 1.00 95.38 120 LEU A CA 1
ATOM 873 C C . LEU A 1 120 ? 0.220 3.904 9.626 1.00 95.38 120 LEU A C 1
ATOM 875 O O . LEU A 1 120 ? -0.967 4.174 9.451 1.00 95.38 120 LEU A O 1
ATOM 879 N N . PRO A 1 121 ? 0.836 4.217 10.789 1.00 95.00 121 PRO A N 1
ATOM 880 C CA . PRO A 1 121 ? 0.148 4.932 11.865 1.00 95.00 121 PRO A CA 1
ATOM 881 C C . PRO A 1 121 ? -0.469 6.266 11.436 1.00 95.00 121 PRO A C 1
ATOM 883 O O . PRO A 1 121 ? -1.570 6.611 11.864 1.00 95.00 121 PRO A O 1
ATOM 886 N N . GLU A 1 122 ? 0.240 7.047 10.617 1.00 96.00 122 GLU A N 1
ATOM 887 C CA . GLU A 1 122 ? -0.280 8.321 10.123 1.00 96.00 122 GLU A CA 1
ATOM 888 C C . GLU A 1 122 ? -1.401 8.096 9.107 1.00 96.00 122 GLU A C 1
ATOM 890 O O . GLU A 1 122 ? -2.458 8.708 9.245 1.00 96.00 122 GLU A O 1
ATOM 895 N N . VAL A 1 123 ? -1.217 7.193 8.140 1.00 97.81 123 VAL A N 1
ATOM 896 C CA . VAL A 1 123 ? -2.251 6.835 7.155 1.00 97.81 123 VAL A CA 1
ATOM 897 C C . VAL A 1 123 ? -3.534 6.371 7.845 1.00 97.81 123 VAL A C 1
ATOM 899 O O . VAL A 1 123 ? -4.609 6.879 7.526 1.00 97.81 123 VAL A O 1
ATOM 902 N N . PHE A 1 124 ? -3.424 5.486 8.839 1.00 97.75 124 PHE A N 1
ATOM 903 C CA . PHE A 1 124 ? -4.561 4.981 9.603 1.00 97.75 124 PHE A CA 1
ATOM 904 C C . PHE A 1 124 ? -5.327 6.098 10.313 1.00 97.75 124 PHE A C 1
ATOM 906 O O . PHE A 1 124 ? -6.539 6.222 10.142 1.00 97.75 124 PHE A O 1
ATOM 913 N N . LEU A 1 125 ? -4.625 6.990 11.018 1.00 96.94 125 LEU A N 1
ATOM 914 C CA . LEU A 1 125 ? -5.261 8.125 11.689 1.00 96.94 125 LEU A CA 1
ATOM 915 C C . LEU A 1 125 ? -6.003 9.050 10.704 1.00 96.94 125 LEU A C 1
ATOM 917 O O . LEU A 1 125 ? -7.072 9.579 11.024 1.00 96.94 125 LEU A O 1
ATOM 921 N N . LYS A 1 126 ? -5.458 9.255 9.497 1.00 97.88 126 LYS A N 1
ATOM 922 C CA . LYS A 1 126 ? -6.116 10.068 8.461 1.00 97.88 126 LYS A CA 1
ATOM 923 C C . LYS A 1 126 ? -7.337 9.349 7.899 1.00 97.88 126 LYS A C 1
ATOM 925 O O . LYS A 1 126 ? -8.359 10.001 7.704 1.00 97.88 126 LYS A O 1
ATOM 930 N N . ALA A 1 127 ? -7.267 8.035 7.706 1.00 98.19 127 ALA A N 1
ATOM 931 C CA . ALA A 1 127 ? -8.409 7.239 7.274 1.00 98.19 127 ALA A CA 1
ATOM 932 C C . ALA A 1 127 ? -9.564 7.314 8.286 1.00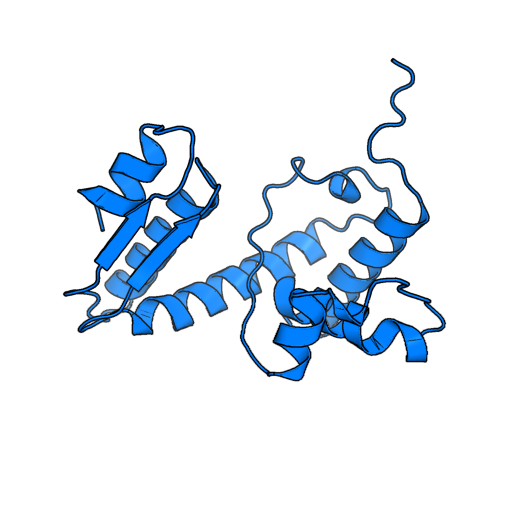 98.19 127 ALA A C 1
ATOM 934 O O . ALA A 1 127 ? -10.673 7.677 7.904 1.00 98.19 127 ALA A O 1
ATOM 935 N N . VAL A 1 128 ? -9.292 7.108 9.581 1.00 97.69 128 VAL A N 1
ATOM 936 C CA . VAL A 1 128 ? -10.283 7.266 10.667 1.00 97.69 128 VAL A CA 1
ATOM 937 C C . VAL A 1 128 ? -10.915 8.660 10.641 1.00 97.69 128 VAL A C 1
ATOM 939 O O . VAL A 1 128 ? -12.135 8.804 10.734 1.00 97.69 128 VAL A O 1
ATOM 942 N N . THR A 1 129 ? -10.092 9.695 10.456 1.00 97.50 129 THR A N 1
ATOM 943 C CA . THR A 1 129 ? -10.563 11.084 10.364 1.00 97.50 129 THR A CA 1
ATOM 944 C C . THR A 1 129 ? -11.495 11.284 9.167 1.00 97.50 129 THR A C 1
ATOM 946 O O . THR A 1 129 ? -12.546 11.903 9.317 1.00 97.50 129 THR A O 1
ATOM 949 N N . VAL A 1 130 ? -11.143 10.766 7.987 1.00 98.12 130 VAL A N 1
ATOM 950 C CA . VAL A 1 130 ? -11.981 10.850 6.780 1.00 98.12 130 VAL A CA 1
ATOM 951 C C . VAL A 1 130 ? -13.311 10.131 6.994 1.00 98.12 130 VAL A C 1
ATOM 953 O O . VAL A 1 130 ? -14.359 10.714 6.732 1.00 98.12 130 VAL A O 1
ATOM 956 N N . ILE A 1 131 ? -13.284 8.906 7.522 1.00 97.94 131 ILE A N 1
ATOM 957 C CA . ILE A 1 131 ? -14.480 8.085 7.752 1.00 97.94 131 ILE A CA 1
ATOM 958 C C . ILE A 1 131 ? -15.467 8.814 8.675 1.00 97.94 131 ILE A C 1
ATOM 960 O O . ILE A 1 131 ? -16.634 8.978 8.317 1.00 97.94 131 ILE A O 1
ATOM 964 N N . ARG A 1 132 ? -14.989 9.328 9.816 1.00 97.19 132 ARG A N 1
ATOM 965 C CA . ARG A 1 132 ? -15.828 10.058 10.782 1.00 97.19 132 ARG A CA 1
ATOM 966 C C . ARG A 1 132 ? -16.357 11.382 10.226 1.00 97.19 132 ARG A C 1
ATOM 968 O O . ARG A 1 132 ? -17.523 11.702 10.435 1.00 97.19 132 ARG A O 1
ATOM 975 N N . ASN A 1 133 ? -15.546 12.137 9.479 1.00 97.31 133 ASN A N 1
ATOM 976 C CA . ASN A 1 133 ? -15.996 13.397 8.864 1.00 97.31 133 ASN A CA 1
ATOM 977 C C . ASN A 1 133 ? -17.046 13.192 7.764 1.00 97.31 133 ASN A C 1
ATOM 979 O O . ASN A 1 133 ? -17.846 14.088 7.514 1.00 97.31 133 ASN A O 1
ATOM 983 N N . LEU A 1 134 ? -17.078 12.017 7.132 1.00 97.56 134 LEU A N 1
ATOM 984 C CA . LEU A 1 134 ? -18.133 11.634 6.190 1.00 97.56 134 LEU A CA 1
ATOM 985 C C . LEU A 1 134 ? -19.416 11.140 6.889 1.00 97.56 134 LEU A C 1
ATOM 987 O O . LEU A 1 134 ? -20.357 10.726 6.217 1.00 97.56 134 LEU A O 1
ATOM 991 N N . GLY A 1 135 ? -19.480 11.199 8.225 1.00 96.56 135 GLY A N 1
ATOM 992 C CA . GLY A 1 135 ? -20.661 10.839 9.013 1.00 96.56 135 GLY A CA 1
ATOM 993 C C . GLY A 1 135 ? -20.809 9.341 9.283 1.00 96.56 135 GLY A C 1
ATOM 994 O O . GLY A 1 135 ? -21.862 8.907 9.747 1.00 96.56 135 GLY A O 1
ATOM 995 N N . HIS A 1 136 ? -19.783 8.537 9.001 1.00 96.94 136 HIS A N 1
ATOM 996 C CA . HIS A 1 136 ? -19.797 7.116 9.331 1.00 96.94 136 HIS A CA 1
ATOM 997 C C . HIS A 1 136 ? -19.381 6.886 10.786 1.00 96.94 136 HIS A C 1
ATOM 999 O O . HIS A 1 136 ? -18.429 7.499 11.277 1.00 96.94 136 HIS A O 1
ATOM 1005 N N . ARG A 1 137 ? -20.070 5.957 11.458 1.00 95.69 137 ARG A N 1
ATOM 1006 C CA . ARG A 1 137 ? -19.623 5.425 12.746 1.00 95.69 137 ARG A CA 1
ATOM 1007 C C . ARG A 1 137 ? -18.399 4.533 12.526 1.00 95.69 137 ARG A C 1
ATOM 1009 O O . ARG A 1 137 ? -18.329 3.819 11.526 1.00 95.69 137 ARG A O 1
ATOM 1016 N N . LEU A 1 138 ? -17.435 4.647 13.432 1.00 96.50 138 LEU A N 1
ATOM 1017 C CA . LEU A 1 138 ? -16.240 3.813 13.474 1.00 96.50 138 LEU A CA 1
ATOM 1018 C C . LEU A 1 138 ? -15.813 3.653 14.935 1.00 96.50 138 LEU A C 1
ATOM 1020 O O . LEU A 1 138 ? -15.010 4.439 15.456 1.00 96.50 138 LEU A O 1
ATOM 1024 N N . GLU A 1 139 ? -16.437 2.686 15.594 1.00 93.62 139 GLU A N 1
ATOM 1025 C CA . GLU A 1 139 ? -16.344 2.386 17.022 1.00 93.62 139 GLU A CA 1
ATOM 1026 C C . GLU A 1 139 ? -16.226 0.867 17.246 1.00 93.62 139 GLU A C 1
ATOM 1028 O O . GLU A 1 139 ? -16.402 0.068 16.327 1.00 93.62 139 GLU A O 1
ATOM 1033 N N . GLU A 1 140 ? -15.900 0.467 18.479 1.00 94.12 140 GLU A N 1
ATOM 1034 C CA . GLU A 1 140 ? -15.827 -0.942 18.902 1.00 94.12 140 GLU A CA 1
ATOM 1035 C C . GLU A 1 140 ? -14.891 -1.825 18.052 1.00 94.12 140 GLU A C 1
ATOM 1037 O O . GLU A 1 140 ? -15.195 -2.978 17.763 1.00 94.12 140 GLU A O 1
ATOM 1042 N N . PHE A 1 141 ? -13.722 -1.305 17.671 1.00 96.94 141 PHE A N 1
ATOM 1043 C CA . PHE A 1 141 ? -12.683 -2.067 16.973 1.00 96.94 141 PHE A CA 1
ATOM 1044 C C . PHE A 1 141 ? -11.411 -2.188 17.811 1.00 96.94 141 PHE A C 1
ATOM 1046 O O . PHE A 1 141 ? -11.120 -1.359 18.675 1.00 96.94 141 PHE A O 1
ATOM 1053 N N . THR A 1 142 ? -10.633 -3.234 17.551 1.00 96.69 142 THR A N 1
ATOM 1054 C CA . THR A 1 142 ? -9.377 -3.500 18.260 1.00 96.69 142 THR A CA 1
ATOM 1055 C C . THR A 1 142 ? -8.190 -3.059 17.418 1.00 96.69 142 THR A C 1
ATOM 1057 O O . THR A 1 142 ? -8.119 -3.360 16.227 1.00 96.69 142 THR A O 1
ATOM 1060 N N . THR A 1 143 ? -7.215 -2.397 18.039 1.00 96.00 143 THR A N 1
ATOM 1061 C CA . THR A 1 143 ? -5.930 -2.098 17.403 1.00 96.00 143 THR A CA 1
ATOM 1062 C C . THR A 1 143 ? -4.783 -2.797 18.124 1.00 96.00 143 THR A C 1
ATOM 1064 O O . THR A 1 143 ? -4.787 -2.938 19.346 1.00 96.00 143 THR A O 1
ATOM 1067 N N . ALA A 1 144 ? -3.774 -3.234 17.371 1.00 93.69 144 ALA A N 1
ATOM 1068 C CA . ALA A 1 144 ? -2.529 -3.749 17.931 1.00 93.69 144 ALA A CA 1
ATOM 1069 C C . ALA A 1 144 ? -1.322 -3.152 17.206 1.00 93.69 144 ALA A C 1
ATOM 1071 O O . ALA A 1 144 ? -1.306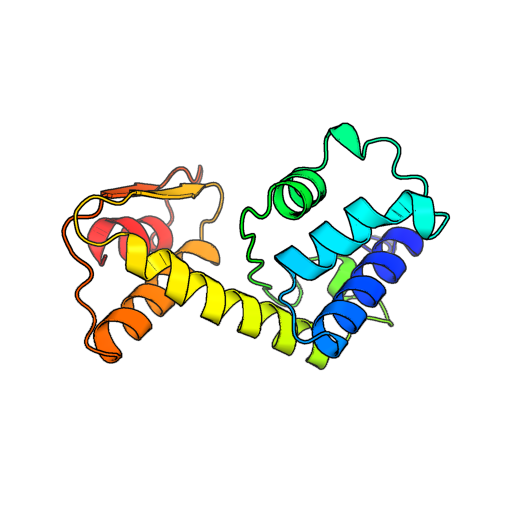 -3.048 15.979 1.00 93.69 144 ALA A O 1
ATOM 1072 N N . ASN A 1 145 ? -0.293 -2.777 17.970 1.00 92.31 145 ASN A N 1
ATOM 1073 C CA . ASN A 1 145 ? 0.979 -2.310 17.432 1.00 92.31 145 ASN A CA 1
ATOM 1074 C C . ASN A 1 145 ? 2.045 -3.396 17.585 1.00 92.31 145 ASN A C 1
ATOM 1076 O O . ASN A 1 145 ? 2.467 -3.697 18.699 1.00 92.31 145 ASN A O 1
ATOM 1080 N N . LEU A 1 146 ? 2.497 -3.931 16.456 1.00 89.94 146 LEU A N 1
ATOM 1081 C CA . LEU A 1 146 ? 3.514 -4.975 16.341 1.00 89.94 146 LEU A CA 1
ATOM 1082 C C . LEU A 1 146 ? 4.821 -4.424 15.740 1.00 89.94 146 LEU A C 1
ATOM 1084 O O . LEU A 1 146 ? 5.583 -5.155 15.112 1.00 89.94 146 LEU A O 1
ATOM 1088 N N . ASP A 1 147 ? 5.078 -3.122 15.896 1.00 83.06 147 ASP A N 1
ATOM 1089 C CA . ASP A 1 147 ? 6.369 -2.522 15.560 1.00 83.06 147 ASP A CA 1
ATOM 1090 C C . ASP A 1 147 ? 7.402 -2.767 16.676 1.00 83.06 147 ASP A C 1
ATOM 1092 O O . ASP A 1 147 ? 7.100 -2.623 17.866 1.00 83.06 147 ASP A O 1
ATOM 1096 N N . PHE A 1 148 ? 8.631 -3.125 16.289 1.00 68.06 148 PHE A N 1
ATOM 1097 C CA . PHE A 1 148 ? 9.735 -3.377 17.223 1.00 68.06 148 PHE A CA 1
ATOM 1098 C C . PHE A 1 148 ? 10.181 -2.107 17.961 1.00 68.06 148 PHE A C 1
ATOM 1100 O O . PHE A 1 148 ? 10.677 -2.188 19.085 1.00 68.06 148 PHE A O 1
ATOM 1107 N N . ILE A 1 149 ? 9.997 -0.934 17.351 1.00 72.00 149 ILE A N 1
ATOM 1108 C CA . ILE A 1 149 ? 10.315 0.361 17.938 1.00 72.00 149 ILE A CA 1
ATOM 1109 C C . ILE A 1 149 ? 9.005 0.996 18.400 1.00 72.00 149 ILE A C 1
ATOM 1111 O O . ILE A 1 149 ? 8.217 1.535 17.622 1.00 72.00 149 ILE A O 1
ATOM 1115 N N . GLN A 1 150 ? 8.789 0.994 19.715 1.00 67.25 150 GLN A N 1
ATOM 1116 C CA . GLN A 1 150 ? 7.659 1.685 20.338 1.00 67.25 150 GLN A CA 1
ATOM 1117 C C . GLN A 1 150 ? 7.898 3.200 20.322 1.00 67.25 150 GLN A C 1
ATOM 1119 O O . GLN A 1 150 ? 8.237 3.829 21.323 1.00 67.25 150 GLN A O 1
ATOM 1124 N N . HIS A 1 151 ? 7.759 3.797 19.141 1.00 68.00 151 HIS A N 1
ATOM 1125 C CA . HIS A 1 151 ? 7.835 5.236 18.962 1.00 68.00 151 HIS A CA 1
ATOM 1126 C C . HIS A 1 151 ? 6.553 5.900 19.491 1.00 68.00 151 HIS A C 1
ATOM 1128 O O . HIS A 1 151 ? 5.511 5.259 19.683 1.00 68.00 151 HIS A O 1
ATOM 1134 N N . TYR A 1 152 ? 6.585 7.220 19.700 1.00 79.69 152 TYR A N 1
ATOM 1135 C CA . TYR A 1 152 ? 5.394 7.918 20.191 1.00 79.69 152 TYR A CA 1
ATOM 1136 C C . TYR A 1 152 ? 4.217 7.812 19.201 1.00 79.69 152 TYR A C 1
ATOM 1138 O O . TYR A 1 152 ? 3.071 7.777 19.632 1.00 79.69 152 TYR A O 1
ATOM 1146 N N . ARG A 1 153 ? 4.476 7.741 17.884 1.00 80.19 153 ARG A N 1
ATOM 1147 C CA . ARG A 1 153 ? 3.431 7.776 16.843 1.00 80.19 153 ARG A CA 1
ATOM 1148 C C . ARG A 1 153 ? 2.571 6.513 16.793 1.00 80.19 153 ARG A C 1
ATOM 1150 O O . ARG A 1 153 ? 1.361 6.690 16.869 1.00 80.19 153 ARG A O 1
ATOM 1157 N N . PRO A 1 154 ? 3.105 5.277 16.736 1.00 75.44 154 PRO A N 1
ATOM 1158 C CA . PRO A 1 154 ? 2.264 4.084 16.800 1.00 75.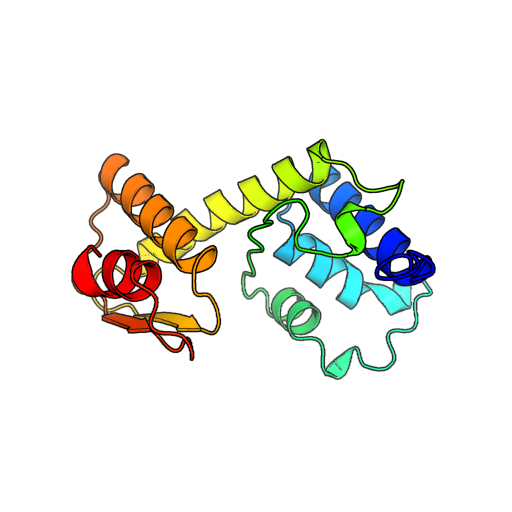44 154 PRO A CA 1
ATOM 1159 C C . PRO A 1 154 ? 1.471 4.036 18.109 1.00 75.44 154 PRO A C 1
ATOM 1161 O O . PRO A 1 154 ? 0.265 3.820 18.099 1.00 75.44 154 PRO A O 1
ATOM 1164 N N . THR A 1 155 ? 2.111 4.372 19.234 1.00 78.56 155 THR A N 1
ATOM 1165 C CA . THR A 1 155 ? 1.440 4.412 20.541 1.00 78.56 155 THR A CA 1
ATOM 1166 C C . THR A 1 155 ? 0.289 5.421 20.568 1.00 78.56 155 THR A C 1
ATOM 1168 O O . THR A 1 155 ? -0.804 5.114 21.029 1.00 78.56 155 THR A O 1
ATOM 1171 N N . GLN A 1 156 ? 0.510 6.645 20.087 1.00 84.75 156 GLN A N 1
ATOM 1172 C CA . GLN A 1 156 ? -0.508 7.694 20.124 1.00 84.75 156 GLN A CA 1
ATOM 1173 C C . GLN A 1 156 ? -1.578 7.480 19.055 1.00 84.75 156 GLN A C 1
ATOM 1175 O O . GLN A 1 156 ? -2.756 7.471 19.378 1.00 84.75 156 GLN A O 1
ATOM 1180 N N . ASN A 1 157 ? -1.184 7.303 17.798 1.00 84.00 157 ASN A N 1
ATOM 1181 C CA . ASN A 1 157 ? -2.090 7.349 16.653 1.00 84.00 157 ASN A CA 1
ATOM 1182 C C . ASN A 1 157 ? -2.809 6.021 16.381 1.00 84.00 157 ASN A C 1
ATOM 1184 O O . ASN A 1 157 ? -3.873 6.054 15.776 1.00 84.00 157 ASN A O 1
ATOM 1188 N N . VAL A 1 158 ? -2.252 4.879 16.805 1.00 81.50 158 VAL A N 1
ATOM 1189 C CA . VAL A 1 158 ? -2.892 3.562 16.631 1.00 81.50 158 VAL A CA 1
ATOM 1190 C C . VAL A 1 158 ? -3.580 3.104 17.916 1.00 81.50 158 VAL A C 1
ATOM 1192 O O . VAL A 1 158 ? -4.690 2.590 17.846 1.00 81.50 158 VAL A O 1
ATOM 1195 N N . LEU A 1 159 ? -2.946 3.281 19.084 1.00 82.06 159 LEU A N 1
ATOM 1196 C CA . LEU A 1 159 ? -3.445 2.696 20.339 1.00 82.06 159 LEU A CA 1
ATOM 1197 C C . LEU A 1 159 ? -4.272 3.658 21.207 1.00 82.06 159 LEU A C 1
ATOM 1199 O O . LEU A 1 159 ? -5.227 3.220 21.835 1.00 82.06 159 LEU A O 1
ATOM 1203 N N . LYS A 1 160 ? -3.903 4.947 21.300 1.00 77.94 160 LYS A N 1
ATOM 1204 C CA . LYS A 1 160 ? -4.513 5.889 22.273 1.00 77.94 160 LYS A CA 1
ATOM 1205 C C . LYS A 1 160 ? -5.538 6.864 21.702 1.00 77.94 160 LYS A C 1
ATOM 1207 O O . LYS A 1 160 ? -6.428 7.288 22.428 1.00 77.94 160 LYS A O 1
ATOM 1212 N N . ARG A 1 161 ? -5.373 7.263 20.443 1.00 83.44 161 ARG A N 1
ATOM 1213 C CA . ARG A 1 161 ? -6.282 8.160 19.718 1.00 83.44 161 ARG A CA 1
ATOM 1214 C C . ARG A 1 161 ? -7.329 7.490 18.811 1.00 83.44 161 ARG A C 1
ATOM 1216 O O . ARG A 1 161 ? -8.021 8.283 18.171 1.00 83.44 161 ARG A O 1
ATOM 1223 N N . PRO A 1 162 ? -7.395 6.149 18.633 1.00 57.72 162 PRO A N 1
ATOM 1224 C CA . PRO A 1 162 ? -8.290 5.587 17.630 1.00 57.72 162 PRO A CA 1
ATOM 1225 C C . PRO A 1 162 ? -9.735 6.028 17.877 1.00 57.72 162 PRO A C 1
ATOM 1227 O O . PRO A 1 162 ? -10.154 6.146 19.046 1.00 57.72 162 PRO A O 1
#

Sequence (162 aa):
GQGRFGMARETGEYMNAAIQQGAASGVGLGEGLGRFIAAGAKEGILFQYLPMSILADAYALKVPVTVHVAIGTDIIHAHPQASGQSLGETTYHDFRLFCSMARELDAGGVYLNVGSAVVLPEVFLKAVTVIRNLGHRLEEFTTANLDFIQHYRPTQNVLKRP